Protein AF-A0A137Q330-F1 (afdb_monomer)

Sequence (170 aa):
MDSLMESILALLFKYNTEAYCLAYKKVANKVHPVPATMPEGFCIICQFPEDPLATLPNVPTQPKSFTPGKRLTRERLKALRLFSNEFLWEEEKMLIAQVLLKNKMGLAWDKTEKGCFQEDYFEPVKIPVVEHIPWAKKLLPVPPGIHDKVIELIKQKVETGVYEPSYSSY

Radius of gyration: 26.57 Å; Cα contacts (8 Å, |Δi|>4): 78; chains: 1; bounding box: 73×42×49 Å

Secondary structure (DSSP, 8-state):
--HHHHHHHHHH----TTS-------GGGPPPPPP-PPPGGGS--B--SS-TTTTPPPPPSSPPPP---SS--HHHHHHT-TT-STTS-HHHHHHHHHHHHHTTTS--SSSSS-----TTTBPPPPPP--S------PPPPPPGGGHHHHHHHHHHHHHTTS--------

Structure (mmCIF, N/CA/C/O backbone):
data_AF-A0A137Q330-F1
#
_entry.id   AF-A0A137Q330-F1
#
loop_
_atom_site.group_PDB
_atom_site.id
_atom_site.type_symbol
_atom_site.label_atom_id
_atom_site.label_alt_id
_atom_site.label_comp_id
_atom_site.label_asym_id
_atom_site.label_entity_id
_atom_site.label_seq_id
_atom_site.pdbx_PDB_ins_code
_atom_site.Cartn_x
_atom_site.Cartn_y
_atom_site.Cartn_z
_atom_site.occupancy
_atom_site.B_iso_or_equiv
_atom_site.auth_seq_id
_atom_site.auth_comp_id
_atom_site.auth_asym_id
_atom_site.auth_atom_id
_atom_site.pdbx_PDB_model_num
ATOM 1 N N . MET A 1 1 ? 41.405 15.643 21.457 1.00 49.06 1 MET A N 1
ATOM 2 C CA . MET A 1 1 ? 41.188 14.330 22.100 1.00 49.06 1 MET A CA 1
ATOM 3 C C . MET A 1 1 ? 40.863 13.326 20.990 1.00 49.06 1 MET A C 1
ATOM 5 O O . MET A 1 1 ? 39.914 12.576 21.102 1.00 49.06 1 MET A O 1
ATOM 9 N N . ASP A 1 2 ? 41.640 13.334 19.896 1.00 56.75 2 ASP A N 1
ATOM 10 C CA . ASP A 1 2 ? 41.170 12.821 18.590 1.00 56.75 2 ASP A CA 1
ATOM 11 C C . ASP A 1 2 ? 42.121 11.787 17.966 1.00 56.75 2 ASP A C 1
ATOM 13 O O . ASP A 1 2 ? 41.744 11.030 17.083 1.00 56.75 2 ASP A O 1
ATOM 17 N N . SER A 1 3 ? 43.351 11.673 18.477 1.00 60.03 3 SER A N 1
ATOM 18 C CA . SER A 1 3 ? 44.380 10.786 17.913 1.00 60.03 3 SER A CA 1
ATOM 19 C C . SER A 1 3 ? 44.140 9.298 18.217 1.00 60.03 3 SER A C 1
ATOM 21 O O . SER A 1 3 ? 44.456 8.429 17.403 1.00 60.03 3 SER A O 1
ATOM 23 N N . LEU A 1 4 ? 43.525 8.978 19.361 1.00 61.06 4 LEU A N 1
ATOM 24 C CA . LEU A 1 4 ? 43.216 7.593 19.733 1.00 61.06 4 LEU A CA 1
ATOM 25 C C . LEU A 1 4 ? 42.024 7.037 18.950 1.00 61.06 4 LEU A C 1
ATOM 27 O O . LEU A 1 4 ? 42.044 5.884 18.540 1.00 61.06 4 LEU A O 1
ATOM 31 N N . MET A 1 5 ? 41.006 7.857 18.687 1.00 55.16 5 MET A N 1
ATOM 32 C CA . MET A 1 5 ? 39.834 7.399 17.944 1.00 55.16 5 MET A CA 1
ATOM 33 C C . MET A 1 5 ? 40.153 7.207 16.453 1.00 55.16 5 MET A C 1
ATOM 35 O O . MET A 1 5 ? 39.742 6.209 15.864 1.00 55.16 5 MET A O 1
ATOM 39 N N . GLU A 1 6 ? 40.956 8.103 15.867 1.00 57.38 6 GLU A N 1
ATOM 40 C CA . GLU A 1 6 ? 41.451 7.954 14.492 1.00 57.38 6 GLU A CA 1
ATOM 41 C C . GLU A 1 6 ? 42.386 6.749 14.324 1.00 57.38 6 GLU A C 1
ATOM 43 O O . GLU A 1 6 ? 42.264 6.001 13.354 1.00 57.38 6 GLU A O 1
ATOM 48 N N . SER A 1 7 ? 43.282 6.501 15.286 1.00 58.22 7 SER A N 1
ATOM 49 C CA . SER A 1 7 ? 44.186 5.341 15.223 1.00 58.22 7 SER A CA 1
ATOM 50 C C . SER A 1 7 ? 43.452 4.008 15.388 1.00 58.22 7 SER A C 1
ATOM 52 O O . SER A 1 7 ? 43.793 3.040 14.707 1.00 58.22 7 SER A O 1
ATOM 54 N N . ILE A 1 8 ? 42.401 3.957 16.214 1.00 59.06 8 ILE A N 1
ATOM 55 C CA . ILE A 1 8 ? 41.541 2.773 16.359 1.00 59.06 8 ILE A CA 1
ATOM 56 C C . ILE A 1 8 ? 40.736 2.516 15.075 1.00 59.06 8 ILE A C 1
ATOM 58 O O . ILE A 1 8 ? 40.643 1.366 14.637 1.00 59.06 8 ILE A O 1
ATOM 62 N N . LEU A 1 9 ? 40.206 3.562 14.429 1.00 53.78 9 LEU A N 1
ATOM 63 C CA . LEU A 1 9 ? 39.529 3.428 13.134 1.00 53.78 9 LEU A CA 1
ATOM 64 C C . LEU A 1 9 ? 40.479 2.924 12.039 1.00 53.78 9 LEU A C 1
ATOM 66 O O . LEU A 1 9 ? 40.103 2.032 11.280 1.00 53.78 9 LEU A O 1
ATOM 70 N N . ALA A 1 10 ? 41.716 3.423 11.988 1.00 57.56 10 ALA A N 1
ATOM 71 C CA . ALA A 1 10 ? 42.713 2.993 11.007 1.00 57.56 10 ALA A CA 1
ATOM 72 C C . ALA A 1 10 ? 43.164 1.528 11.192 1.00 57.56 10 ALA A C 1
ATOM 74 O O . ALA A 1 10 ? 43.472 0.850 10.212 1.00 57.56 10 ALA A O 1
ATOM 75 N N . LEU A 1 11 ? 43.182 1.021 12.431 1.00 56.47 11 LEU A N 1
ATOM 76 C CA . LEU A 1 11 ? 43.579 -0.359 12.751 1.00 56.47 11 LEU A CA 1
ATOM 77 C C . LEU A 1 11 ? 42.458 -1.387 12.543 1.00 56.47 11 LEU A C 1
ATOM 79 O O . LEU A 1 11 ? 42.741 -2.535 12.195 1.00 56.47 11 LEU A O 1
ATOM 83 N N . LEU A 1 12 ? 41.197 -0.995 12.745 1.00 50.50 12 LEU A N 1
ATOM 84 C CA . LEU A 1 12 ? 40.040 -1.884 12.577 1.00 50.50 12 LEU A CA 1
ATOM 85 C C . LEU A 1 12 ? 39.509 -1.908 11.139 1.00 50.50 12 LEU A C 1
ATOM 87 O O . LEU A 1 12 ? 38.916 -2.904 10.719 1.00 50.50 12 LEU A O 1
ATOM 91 N N . PHE A 1 13 ? 39.742 -0.849 10.361 1.00 47.66 13 PHE A N 1
ATOM 92 C CA . PHE A 1 13 ? 39.266 -0.754 8.985 1.00 47.66 13 PHE A CA 1
ATOM 93 C C . PHE A 1 13 ? 40.295 -1.322 7.998 1.00 47.66 13 PHE A C 1
ATOM 95 O O . PHE A 1 13 ? 41.002 -0.599 7.297 1.00 47.66 13 PHE A O 1
ATOM 102 N N . LYS A 1 14 ? 40.381 -2.655 7.910 1.00 49.72 14 LYS A N 1
ATOM 103 C CA . LYS A 1 14 ? 41.093 -3.301 6.798 1.00 49.72 14 LYS A CA 1
ATOM 104 C C . LYS A 1 14 ? 40.329 -3.048 5.499 1.00 49.72 14 LYS A C 1
ATOM 106 O O . LYS A 1 14 ? 39.253 -3.603 5.285 1.00 49.72 14 LYS A O 1
ATOM 111 N N . TYR A 1 15 ? 40.909 -2.222 4.634 1.00 47.38 15 TYR A N 1
ATOM 112 C CA . TYR A 1 15 ? 40.445 -2.009 3.268 1.00 47.38 15 TYR A CA 1
ATOM 113 C C . TYR A 1 15 ? 40.492 -3.348 2.526 1.00 47.38 15 TYR A C 1
ATOM 115 O O . TYR A 1 15 ? 41.564 -3.863 2.213 1.00 47.38 15 TYR A O 1
ATOM 123 N N . ASN A 1 16 ? 39.331 -3.962 2.314 1.00 47.03 16 ASN A N 1
ATOM 124 C CA . ASN A 1 16 ? 39.253 -5.196 1.553 1.00 47.03 16 ASN A CA 1
ATOM 125 C C . ASN A 1 16 ? 39.338 -4.838 0.063 1.00 47.03 16 ASN A C 1
ATOM 127 O O . ASN A 1 16 ? 38.392 -4.298 -0.499 1.00 47.03 16 ASN A O 1
ATOM 131 N N . THR A 1 17 ? 40.472 -5.124 -0.571 1.00 50.94 17 THR A N 1
ATOM 132 C CA . THR A 1 17 ? 40.692 -4.911 -2.010 1.00 50.94 17 THR A CA 1
ATOM 133 C C . THR A 1 17 ? 39.791 -5.780 -2.893 1.00 50.94 17 THR A C 1
ATOM 135 O O . THR A 1 17 ? 39.551 -5.413 -4.041 1.00 50.94 17 THR A O 1
ATOM 138 N N . GLU A 1 18 ? 39.246 -6.885 -2.371 1.00 51.62 18 GLU A N 1
ATOM 139 C CA . GLU A 1 18 ? 38.226 -7.700 -3.051 1.00 51.62 18 GLU A CA 1
ATOM 140 C C . GLU A 1 18 ? 36.802 -7.179 -2.828 1.00 51.62 18 GLU A C 1
ATOM 142 O O . GLU A 1 18 ? 35.892 -7.472 -3.609 1.00 51.62 18 GLU A O 1
ATOM 147 N N . ALA A 1 19 ? 36.580 -6.387 -1.774 1.00 51.00 19 ALA A N 1
ATOM 148 C CA . ALA A 1 19 ? 35.338 -5.651 -1.641 1.00 51.00 19 ALA A CA 1
ATOM 149 C C . ALA A 1 19 ? 35.395 -4.530 -2.670 1.00 51.00 19 ALA A C 1
ATOM 151 O O . ALA A 1 19 ? 36.103 -3.550 -2.469 1.00 51.00 19 ALA A O 1
ATOM 152 N N . TYR A 1 20 ? 34.677 -4.717 -3.781 1.00 53.44 20 TYR A N 1
ATOM 153 C CA . TYR A 1 20 ? 34.414 -3.725 -4.819 1.00 53.44 20 TYR A CA 1
ATOM 154 C C . TYR A 1 20 ? 34.234 -2.333 -4.213 1.00 53.44 20 TYR A C 1
ATOM 156 O O . TYR A 1 20 ? 33.124 -1.904 -3.890 1.00 53.44 20 TYR A O 1
ATOM 164 N N . CYS A 1 21 ? 35.339 -1.612 -4.071 1.00 47.72 21 CYS A N 1
ATOM 165 C CA . CYS A 1 21 ? 35.318 -0.202 -3.792 1.00 47.72 21 CYS A CA 1
ATOM 166 C C . CYS A 1 21 ? 34.628 0.372 -5.013 1.00 47.72 21 CYS A C 1
ATOM 168 O O . CYS A 1 21 ? 35.090 0.168 -6.139 1.00 47.72 21 CYS A O 1
ATOM 170 N N . LEU A 1 22 ? 33.453 0.965 -4.811 1.00 53.34 22 LEU A N 1
ATOM 171 C CA . LEU A 1 22 ? 32.694 1.593 -5.879 1.00 53.34 22 LEU A CA 1
ATOM 172 C C . LEU A 1 22 ? 33.518 2.792 -6.346 1.00 53.34 22 LEU A C 1
ATOM 174 O O . LEU A 1 22 ? 33.320 3.915 -5.890 1.00 53.34 22 LEU A O 1
ATOM 178 N N . ALA A 1 23 ? 34.505 2.528 -7.204 1.00 63.53 23 ALA A N 1
ATOM 179 C CA . ALA A 1 23 ? 35.323 3.540 -7.826 1.00 63.53 23 ALA A CA 1
ATOM 180 C C . ALA A 1 23 ? 34.354 4.520 -8.474 1.00 63.53 23 ALA A C 1
ATOM 182 O O . ALA A 1 23 ? 33.469 4.125 -9.242 1.00 63.53 23 ALA A O 1
ATOM 183 N N . TYR A 1 24 ? 34.479 5.791 -8.104 1.00 75.69 24 TYR A N 1
ATOM 184 C CA . TYR A 1 24 ? 33.614 6.826 -8.630 1.00 75.69 24 TYR A CA 1
ATOM 185 C C . TYR A 1 24 ? 33.706 6.817 -10.160 1.00 75.69 24 TYR A C 1
ATOM 187 O O . TYR A 1 24 ? 34.737 7.154 -10.751 1.00 75.69 24 TYR A O 1
ATOM 195 N N . LYS A 1 25 ? 32.623 6.391 -10.818 1.00 76.00 25 LYS A N 1
ATOM 196 C CA . LYS A 1 25 ? 32.554 6.345 -12.275 1.00 76.00 25 LYS A CA 1
ATOM 197 C C . LYS A 1 25 ? 32.445 7.780 -12.783 1.00 76.00 25 LYS A C 1
ATOM 199 O O . LYS A 1 25 ? 31.392 8.408 -12.643 1.00 76.00 25 LYS A O 1
ATOM 204 N N . LYS A 1 26 ? 33.545 8.295 -13.351 1.00 87.06 26 LYS A N 1
ATOM 205 C CA . LYS A 1 26 ? 33.604 9.630 -13.968 1.00 87.06 26 LYS A CA 1
ATOM 206 C C . LYS A 1 26 ? 32.424 9.814 -14.922 1.00 87.06 26 LYS A C 1
ATOM 208 O O . LYS A 1 26 ? 32.066 8.878 -15.634 1.00 87.06 26 LYS A O 1
ATOM 213 N N . VAL A 1 27 ? 31.852 11.019 -14.941 1.00 81.69 27 VAL A N 1
ATOM 214 C CA . VAL A 1 27 ? 30.664 11.353 -15.749 1.00 81.69 27 VAL A CA 1
ATOM 215 C C . VAL A 1 27 ? 30.850 10.937 -17.209 1.00 81.69 27 VAL A C 1
ATOM 217 O O . VAL A 1 27 ? 29.992 10.245 -17.735 1.00 81.69 27 VAL A O 1
ATOM 220 N N . ALA A 1 28 ? 32.015 11.228 -17.799 1.00 86.06 28 ALA A N 1
ATOM 221 C CA . ALA A 1 28 ? 32.358 10.865 -19.178 1.00 86.06 28 ALA A CA 1
ATOM 222 C C . ALA A 1 28 ? 32.296 9.355 -19.489 1.00 86.06 28 ALA A C 1
ATOM 224 O O . ALA A 1 28 ? 32.148 8.978 -20.643 1.00 86.06 28 ALA A O 1
ATOM 225 N N . ASN A 1 29 ? 32.393 8.488 -18.475 1.00 82.50 29 ASN A N 1
ATOM 226 C CA . ASN A 1 29 ? 32.371 7.035 -18.654 1.00 82.50 29 ASN A CA 1
ATOM 227 C C . ASN A 1 29 ? 30.982 6.434 -18.400 1.00 82.50 29 ASN A C 1
ATOM 229 O O . ASN A 1 29 ? 30.802 5.222 -18.556 1.00 82.50 29 ASN A O 1
ATOM 233 N N . LYS A 1 30 ? 30.012 7.223 -17.915 1.00 83.38 30 LYS A N 1
ATOM 234 C CA . LYS A 1 30 ? 28.655 6.738 -17.639 1.00 83.38 30 LYS A CA 1
ATOM 235 C C . LYS A 1 30 ? 27.948 6.439 -18.960 1.00 83.38 30 LYS A C 1
ATOM 237 O O . LYS A 1 30 ? 28.013 7.212 -19.904 1.00 83.38 30 LYS A O 1
ATOM 242 N N . VAL A 1 31 ? 27.273 5.293 -19.006 1.00 79.06 31 VAL A N 1
ATOM 243 C CA . VAL A 1 31 ? 26.378 4.967 -20.117 1.00 79.06 31 VAL A CA 1
ATOM 244 C C . VAL A 1 31 ? 25.095 5.735 -19.853 1.00 79.06 31 VAL A C 1
ATOM 246 O O . VAL A 1 31 ? 24.488 5.566 -18.794 1.00 79.06 31 VAL A O 1
ATOM 249 N N . HIS A 1 32 ? 24.733 6.618 -20.773 1.00 77.50 32 HIS A N 1
ATOM 250 C CA . HIS A 1 32 ? 23.478 7.344 -20.700 1.00 77.50 32 HIS A CA 1
ATOM 251 C C . HIS A 1 32 ? 22.385 6.504 -21.362 1.00 77.50 32 HIS A C 1
ATOM 253 O O . HIS A 1 32 ? 22.633 5.938 -22.430 1.00 77.50 32 HIS A O 1
ATOM 259 N N . PRO A 1 33 ? 21.197 6.389 -20.745 1.00 74.31 33 PRO A N 1
ATOM 260 C CA . PRO A 1 33 ? 20.070 5.764 -21.414 1.00 74.31 33 PRO A CA 1
ATOM 261 C C . PRO A 1 33 ? 19.756 6.556 -22.685 1.00 74.31 33 PRO A C 1
ATOM 263 O O . PRO A 1 33 ? 19.785 7.788 -22.681 1.00 74.31 33 PRO A O 1
ATOM 266 N N . VAL A 1 34 ? 19.480 5.842 -23.773 1.00 74.38 34 VAL A N 1
ATOM 267 C CA . VAL A 1 34 ? 19.043 6.467 -25.021 1.00 74.38 34 VAL A CA 1
ATOM 268 C C . VAL A 1 34 ? 17.598 6.926 -24.812 1.00 74.38 34 VAL A C 1
ATOM 270 O O . VAL A 1 34 ? 16.756 6.085 -24.491 1.00 74.38 34 VAL A O 1
ATOM 273 N N . PRO A 1 35 ? 17.288 8.229 -24.942 1.00 73.12 35 PRO A N 1
ATOM 274 C CA . PRO A 1 35 ? 15.909 8.687 -24.871 1.00 73.12 35 PRO A CA 1
ATOM 275 C C . PRO A 1 35 ? 15.130 8.074 -26.037 1.00 73.12 35 PRO A C 1
ATOM 277 O O . PRO A 1 35 ? 15.454 8.303 -27.201 1.00 73.12 35 PRO A O 1
ATOM 280 N N . ALA A 1 36 ? 14.119 7.277 -25.711 1.00 76.00 36 ALA A N 1
ATOM 281 C CA . ALA A 1 36 ? 13.220 6.643 -26.663 1.00 76.00 36 ALA A CA 1
ATOM 282 C C . ALA A 1 36 ? 11.772 6.954 -26.274 1.00 76.00 36 ALA A C 1
ATOM 284 O O . ALA A 1 36 ? 11.458 7.111 -25.092 1.00 76.00 36 ALA A O 1
ATOM 285 N N . THR A 1 37 ? 10.892 7.046 -27.269 1.00 80.25 37 THR A N 1
ATOM 286 C CA . THR A 1 37 ? 9.452 7.204 -27.038 1.00 80.25 37 THR A CA 1
ATOM 287 C C . THR A 1 37 ? 8.894 5.910 -26.451 1.00 80.25 37 THR A C 1
ATOM 289 O O . THR A 1 37 ? 9.185 4.826 -26.958 1.00 80.25 37 THR A O 1
ATOM 292 N N . MET A 1 38 ? 8.091 6.011 -25.388 1.00 80.44 38 MET A N 1
ATOM 293 C CA . MET A 1 38 ? 7.385 4.858 -24.828 1.00 80.44 38 MET A CA 1
ATOM 294 C C . MET A 1 38 ? 6.407 4.320 -25.886 1.00 80.44 38 MET A C 1
ATOM 296 O O . MET A 1 38 ? 5.572 5.095 -26.359 1.00 80.44 38 MET A O 1
ATOM 300 N N . PRO A 1 39 ? 6.499 3.042 -26.298 1.00 84.50 39 PRO A N 1
ATOM 301 C CA . PRO A 1 39 ? 5.573 2.513 -27.286 1.00 84.50 39 PRO A CA 1
ATOM 302 C C . PRO A 1 39 ? 4.168 2.415 -26.682 1.00 84.50 39 PRO A C 1
ATOM 304 O O . PRO A 1 39 ? 4.012 2.034 -25.524 1.00 84.50 39 PRO A O 1
ATOM 307 N N . GLU A 1 40 ? 3.150 2.722 -27.483 1.00 81.88 40 GLU A N 1
ATOM 308 C CA . GLU A 1 40 ? 1.756 2.857 -27.036 1.00 81.88 40 GLU A CA 1
ATOM 309 C C . GLU A 1 40 ? 1.220 1.600 -26.326 1.00 81.88 40 GLU A C 1
ATOM 311 O O . GLU A 1 40 ? 0.525 1.702 -25.322 1.00 81.88 40 GLU A O 1
ATOM 316 N N . GLY A 1 41 ? 1.641 0.406 -26.762 1.00 83.69 41 GLY A N 1
ATOM 317 C CA . GLY A 1 41 ? 1.265 -0.873 -26.140 1.00 83.69 41 GLY A CA 1
ATOM 318 C C . GLY A 1 41 ? 1.845 -1.139 -24.741 1.00 83.69 41 GLY A C 1
ATOM 319 O O . GLY A 1 41 ? 1.539 -2.177 -24.154 1.00 83.69 41 GLY A O 1
ATOM 320 N N . PHE A 1 42 ? 2.687 -0.243 -24.217 1.00 84.00 42 PHE A N 1
ATOM 321 C CA . PHE A 1 42 ? 3.249 -0.303 -22.860 1.00 84.00 42 PHE A CA 1
ATOM 322 C C . PHE A 1 42 ? 2.704 0.807 -21.949 1.00 84.00 42 PHE A C 1
ATOM 324 O O . PHE A 1 42 ? 3.082 0.883 -20.779 1.00 84.00 42 PHE A O 1
ATOM 331 N N . CYS A 1 43 ? 1.827 1.671 -22.466 1.00 84.56 43 CYS A N 1
ATOM 332 C CA . CYS A 1 43 ? 1.161 2.684 -21.662 1.00 84.56 43 CYS A CA 1
ATOM 333 C C . CYS A 1 43 ? 0.206 2.019 -20.666 1.00 84.56 43 CYS A C 1
ATOM 335 O O . CYS A 1 43 ? -0.576 1.141 -21.024 1.00 84.56 43 CYS A O 1
ATOM 337 N N . ILE A 1 44 ? 0.245 2.466 -19.411 1.00 85.75 44 ILE A N 1
ATOM 338 C CA . ILE A 1 44 ? -0.698 2.014 -18.387 1.00 85.75 44 ILE A CA 1
ATOM 339 C C . ILE A 1 44 ? -2.021 2.736 -18.626 1.00 85.75 44 ILE A C 1
ATOM 341 O O . ILE A 1 44 ? -2.094 3.960 -18.493 1.00 85.75 44 ILE A O 1
ATOM 345 N N . ILE A 1 45 ? -3.059 1.980 -18.972 1.00 86.75 45 ILE A N 1
ATOM 346 C CA . ILE A 1 45 ? -4.412 2.503 -19.153 1.00 86.75 45 ILE A CA 1
ATOM 347 C C . ILE A 1 45 ? -5.193 2.214 -17.875 1.00 86.75 45 ILE A C 1
ATOM 349 O O . ILE A 1 45 ? -5.325 1.065 -17.470 1.00 86.75 45 ILE A O 1
ATOM 353 N N . CYS A 1 46 ? -5.694 3.271 -17.238 1.00 89.75 46 CYS A N 1
ATOM 354 C CA . CYS A 1 46 ? -6.626 3.153 -16.123 1.00 89.75 46 CYS A CA 1
ATOM 355 C C . CYS A 1 46 ? -8.044 3.046 -16.683 1.00 89.75 46 CYS A C 1
ATOM 357 O O . CYS A 1 46 ? -8.475 3.934 -17.426 1.00 89.75 46 CYS A O 1
ATOM 359 N N . GLN A 1 47 ? -8.753 1.976 -16.337 1.00 90.81 47 GLN A N 1
ATOM 360 C CA . GLN A 1 47 ? -10.127 1.737 -16.766 1.00 90.81 47 GLN A CA 1
ATOM 361 C C . GLN A 1 47 ? -11.060 1.653 -15.554 1.00 90.81 47 GLN A C 1
ATOM 363 O O . GLN A 1 47 ? -10.652 1.298 -14.452 1.00 90.81 47 GLN A O 1
ATOM 368 N N . PHE A 1 48 ? -12.324 2.014 -15.763 1.00 90.38 48 PHE A N 1
ATOM 369 C CA . PHE A 1 48 ? -13.382 1.925 -14.759 1.00 90.38 48 PHE A CA 1
ATOM 370 C C . PHE A 1 48 ? -14.502 1.061 -15.346 1.00 90.38 48 PHE A C 1
ATOM 372 O O . PHE A 1 48 ? -15.381 1.604 -16.018 1.00 90.38 48 PHE A O 1
ATOM 379 N N . PRO A 1 49 ? -14.445 -0.276 -15.181 1.00 89.94 49 PRO A N 1
ATOM 380 C CA . PRO A 1 49 ? -15.454 -1.176 -15.748 1.00 89.94 49 PRO A CA 1
ATOM 381 C C . PRO A 1 49 ? -16.848 -0.919 -15.156 1.00 89.94 49 PRO A C 1
ATOM 383 O O . PRO A 1 49 ? -17.858 -1.096 -15.833 1.00 89.94 49 PRO A O 1
ATOM 386 N N . GLU A 1 50 ? -16.892 -0.445 -13.910 1.00 89.00 50 GLU A N 1
ATOM 387 C CA . GLU A 1 50 ? -18.093 -0.032 -13.190 1.00 89.00 50 GLU A CA 1
ATOM 388 C C . GLU A 1 50 ? -17.884 1.358 -12.568 1.00 89.00 50 GLU A C 1
ATOM 390 O O . GLU A 1 50 ? -16.748 1.803 -12.374 1.00 89.00 50 GLU A O 1
ATOM 395 N N . ASP A 1 51 ? -18.979 2.048 -12.232 1.00 89.81 51 ASP A N 1
ATOM 396 C CA . ASP A 1 51 ? -18.909 3.321 -11.509 1.00 89.81 51 ASP A CA 1
ATOM 397 C C . ASP A 1 51 ? -18.317 3.092 -10.101 1.00 89.81 51 ASP A C 1
ATOM 399 O O . ASP A 1 51 ? -18.964 2.457 -9.259 1.00 89.81 51 ASP A O 1
ATOM 403 N N . PRO A 1 52 ? -17.118 3.632 -9.796 1.00 84.56 52 PRO A N 1
ATOM 404 C CA . PRO A 1 52 ? -16.461 3.420 -8.507 1.00 84.56 52 PRO A CA 1
ATOM 405 C C . PRO A 1 52 ? -17.239 4.027 -7.331 1.00 84.56 52 PRO A C 1
ATOM 407 O O . PRO A 1 52 ? -16.956 3.710 -6.175 1.00 84.56 52 PRO A O 1
ATOM 410 N N . LEU A 1 53 ? -18.203 4.911 -7.603 1.00 88.31 53 LEU A N 1
ATOM 411 C CA . LEU A 1 53 ? -19.024 5.569 -6.593 1.00 88.31 53 LEU A CA 1
ATOM 412 C C . LEU A 1 53 ? -20.345 4.832 -6.331 1.00 88.31 53 LEU A C 1
ATOM 414 O O . LEU A 1 53 ? -21.005 5.126 -5.334 1.00 88.31 53 LEU A O 1
ATOM 418 N N . ALA A 1 54 ? -20.718 3.845 -7.152 1.00 88.50 54 ALA A N 1
ATOM 419 C CA . ALA A 1 54 ? -22.014 3.171 -7.053 1.00 88.50 54 ALA A CA 1
ATOM 420 C C . ALA A 1 54 ? -22.217 2.416 -5.725 1.00 88.50 54 ALA A C 1
ATOM 422 O O . ALA A 1 54 ? -23.341 2.290 -5.239 1.00 88.50 54 ALA A O 1
ATOM 423 N N . THR A 1 55 ? -21.134 1.934 -5.109 1.00 85.56 55 THR A N 1
ATOM 424 C CA . THR A 1 55 ? -21.162 1.206 -3.827 1.00 85.56 55 THR A CA 1
ATOM 425 C C . THR A 1 55 ? -20.929 2.097 -2.605 1.00 85.56 55 THR A C 1
ATOM 427 O O . THR A 1 55 ? -20.875 1.588 -1.479 1.00 85.56 55 THR A O 1
ATOM 430 N N . LEU A 1 56 ? -20.810 3.421 -2.781 1.00 86.81 56 LEU A N 1
ATOM 431 C CA . LEU A 1 56 ? -20.579 4.329 -1.661 1.00 86.81 56 LEU A CA 1
ATOM 432 C C . LEU A 1 56 ? -21.737 4.269 -0.656 1.00 86.81 56 LEU A C 1
ATOM 434 O O . LEU A 1 56 ? -22.904 4.447 -1.012 1.00 86.81 56 LEU A O 1
ATOM 438 N N . PRO A 1 57 ? -21.442 4.064 0.637 1.00 84.94 57 PRO A N 1
ATOM 439 C CA . PRO A 1 57 ? -22.479 4.039 1.643 1.00 84.94 57 PRO A CA 1
ATOM 440 C C . PRO A 1 57 ? -23.019 5.451 1.885 1.00 84.94 57 PRO A C 1
ATOM 442 O O . PRO A 1 57 ? -22.258 6.379 2.156 1.00 84.94 57 PRO A O 1
ATOM 445 N N . ASN A 1 58 ? -24.346 5.593 1.911 1.00 84.88 58 ASN A N 1
ATOM 446 C CA . ASN A 1 58 ? -24.986 6.868 2.235 1.00 84.88 58 ASN A CA 1
ATOM 447 C C . ASN A 1 58 ? -24.527 7.416 3.592 1.00 84.88 58 ASN A C 1
ATOM 449 O O . ASN A 1 58 ? -24.454 6.687 4.594 1.00 84.88 58 ASN A O 1
ATOM 453 N N . VAL A 1 59 ? -24.268 8.720 3.638 1.00 83.31 59 VAL A N 1
ATOM 454 C CA . VAL A 1 59 ? -23.932 9.431 4.872 1.00 83.31 59 VAL A CA 1
ATOM 455 C C . VAL A 1 59 ? -25.206 9.557 5.718 1.00 83.31 59 VAL A C 1
ATOM 457 O O . VAL A 1 59 ? -26.218 10.052 5.226 1.00 83.31 59 VAL A O 1
ATOM 460 N N . PRO A 1 60 ? -25.218 9.061 6.966 1.00 78.19 60 PRO A N 1
ATOM 461 C CA . PRO A 1 60 ? -26.397 9.165 7.815 1.00 78.19 60 PRO A CA 1
ATOM 462 C C . PRO A 1 60 ? -26.609 10.618 8.257 1.00 78.19 60 PRO A C 1
ATOM 464 O O . PRO A 1 60 ? -25.673 11.267 8.707 1.00 78.19 60 PRO A O 1
ATOM 467 N N . THR A 1 61 ? -27.847 11.108 8.188 1.00 80.31 61 THR A N 1
ATOM 468 C CA . THR A 1 61 ? -28.209 12.470 8.629 1.00 80.31 61 THR A CA 1
ATOM 469 C C . THR A 1 61 ? -28.191 12.620 10.153 1.00 80.31 61 THR A C 1
ATOM 471 O O . THR A 1 61 ? -28.034 13.719 10.667 1.00 80.31 61 THR A O 1
ATOM 474 N N . GLN A 1 62 ? -28.351 11.511 10.883 1.00 81.38 62 GLN A N 1
ATOM 475 C CA . GLN A 1 62 ? -28.294 11.466 12.342 1.00 81.38 62 GLN A CA 1
ATOM 476 C C . GLN A 1 62 ? -27.205 10.481 12.780 1.00 81.38 62 GLN A C 1
ATOM 478 O O . GLN A 1 62 ? -27.385 9.263 12.628 1.00 81.38 62 GLN A O 1
ATOM 483 N N . PRO A 1 63 ? -26.068 10.974 13.299 1.00 76.44 63 PRO A N 1
ATOM 484 C CA . PRO A 1 63 ? -24.992 10.105 13.728 1.00 76.44 63 PRO A CA 1
ATOM 485 C C . PRO A 1 63 ? -25.392 9.351 15.002 1.00 76.44 63 PRO A C 1
ATOM 487 O O . PRO A 1 63 ? -25.778 9.929 16.013 1.00 76.44 63 PRO A O 1
ATOM 490 N N . LYS A 1 64 ? -25.303 8.021 14.952 1.00 79.81 64 LYS A N 1
ATOM 491 C CA . LYS A 1 64 ? -25.450 7.142 16.128 1.00 79.81 64 LYS A CA 1
ATOM 492 C C . LYS A 1 64 ? -24.138 7.076 16.906 1.00 79.81 64 LYS A C 1
ATOM 494 O O . LYS A 1 64 ? -23.060 7.261 16.337 1.00 79.81 64 LYS A O 1
ATOM 499 N N . SER A 1 65 ? -24.229 6.689 18.175 1.00 79.19 65 SER A N 1
ATOM 500 C CA . SER A 1 65 ? -23.061 6.453 19.022 1.00 79.19 65 SER A CA 1
ATOM 501 C C . SER A 1 65 ? -22.071 5.464 18.387 1.00 79.19 65 SER A C 1
ATOM 503 O O . SER A 1 65 ? -22.445 4.468 17.755 1.00 79.19 65 SER A O 1
ATOM 505 N N . PHE A 1 66 ? -20.778 5.763 18.532 1.00 83.12 66 PHE A N 1
ATOM 506 C CA . PHE A 1 66 ? -19.707 4.967 17.940 1.00 83.12 66 PHE A CA 1
ATOM 507 C C . PHE A 1 66 ? -19.623 3.576 18.582 1.00 83.12 66 PHE A C 1
ATOM 509 O O . PHE A 1 66 ? -19.361 3.432 19.781 1.00 83.12 66 PHE A O 1
ATOM 516 N N . THR A 1 67 ? -19.775 2.545 17.751 1.00 83.81 67 THR A N 1
ATOM 517 C CA . THR A 1 67 ? -19.549 1.145 18.118 1.00 83.81 67 THR A CA 1
ATOM 518 C C . THR A 1 67 ? -18.265 0.645 17.447 1.00 83.81 67 THR A C 1
ATOM 520 O O . THR A 1 67 ? -18.124 0.779 16.230 1.00 83.81 67 THR A O 1
ATOM 523 N N . PRO A 1 68 ? -17.296 0.099 18.208 1.00 86.44 68 PRO A N 1
ATOM 524 C CA . PRO A 1 68 ? -16.041 -0.384 17.635 1.00 86.44 68 PRO A CA 1
ATOM 525 C C . PRO A 1 68 ? -16.283 -1.508 16.621 1.00 86.44 68 PRO A C 1
ATOM 527 O O . PRO A 1 68 ? -17.019 -2.455 16.897 1.00 86.44 68 PRO A O 1
ATOM 530 N N . GLY A 1 69 ? -15.647 -1.413 15.452 1.00 83.81 69 GLY A N 1
ATOM 531 C CA . GLY A 1 69 ? -15.667 -2.464 14.435 1.00 83.81 69 GLY A CA 1
ATOM 532 C C . GLY A 1 69 ? -14.435 -3.370 14.506 1.00 83.81 69 GLY A C 1
ATOM 533 O O . GLY A 1 69 ? -13.520 -3.126 15.284 1.00 83.81 69 GLY A O 1
ATOM 534 N N . LYS A 1 70 ? -14.373 -4.381 13.623 1.00 82.56 70 LYS A N 1
ATOM 535 C CA . LYS A 1 70 ? -13.208 -5.283 13.515 1.00 82.56 70 LYS A CA 1
ATOM 536 C C . LYS A 1 70 ? -11.896 -4.535 13.216 1.00 82.56 70 LYS A C 1
ATOM 538 O O . LYS A 1 70 ? -10.912 -4.763 13.900 1.00 82.56 70 LYS A O 1
ATOM 543 N N . ARG A 1 71 ? -11.889 -3.638 12.214 1.00 86.38 71 ARG A N 1
ATOM 544 C CA . ARG A 1 71 ? -10.692 -2.861 11.820 1.00 86.38 71 ARG A CA 1
ATOM 545 C C . ARG A 1 71 ? -10.569 -1.501 12.509 1.00 86.38 71 ARG A C 1
ATOM 547 O O . ARG A 1 71 ? -9.458 -1.052 12.749 1.00 86.38 71 ARG A O 1
ATOM 554 N N . LEU A 1 72 ? -11.679 -0.833 12.823 1.00 89.50 72 LEU A N 1
ATOM 555 C CA . LEU A 1 72 ? -11.678 0.492 13.451 1.00 89.50 72 LEU A CA 1
ATOM 556 C C . LEU A 1 72 ? -12.082 0.374 14.927 1.00 89.50 72 LEU A C 1
ATOM 558 O O . LEU A 1 72 ? -13.269 0.367 15.259 1.00 89.50 72 LEU A O 1
ATOM 562 N N . THR A 1 73 ? -11.084 0.262 15.804 1.00 91.12 73 THR A N 1
ATOM 563 C CA . THR A 1 73 ? -11.254 0.261 17.267 1.00 91.12 73 THR A CA 1
ATOM 564 C C . THR A 1 73 ? -11.193 1.684 17.833 1.00 91.12 73 THR A C 1
ATOM 566 O O . THR A 1 73 ? -10.776 2.615 17.144 1.00 91.12 73 THR A O 1
ATOM 569 N N . ARG A 1 74 ? -11.583 1.880 19.104 1.00 89.44 74 ARG A N 1
ATOM 570 C CA . ARG A 1 74 ? -11.473 3.196 19.776 1.00 89.44 74 ARG A CA 1
ATOM 571 C C . ARG A 1 74 ? -10.033 3.705 19.822 1.00 89.44 74 ARG A C 1
ATOM 573 O O . ARG A 1 74 ? -9.802 4.893 19.636 1.00 89.44 74 ARG A O 1
ATOM 580 N N . GLU A 1 75 ? -9.077 2.809 20.044 1.00 90.62 75 GLU A N 1
ATOM 581 C CA . GLU A 1 75 ? -7.649 3.135 20.084 1.00 90.62 75 GLU A CA 1
ATOM 582 C C . GLU A 1 75 ? -7.147 3.606 18.721 1.00 90.62 75 GLU A C 1
ATOM 584 O O . GLU A 1 75 ? -6.543 4.672 18.622 1.00 90.62 75 GLU A O 1
ATOM 589 N N . ARG A 1 76 ? -7.480 2.858 17.661 1.00 90.50 76 ARG A N 1
ATOM 590 C CA . ARG A 1 76 ? -7.168 3.210 16.271 1.00 90.50 76 ARG A CA 1
ATOM 591 C C . ARG A 1 76 ? -7.808 4.547 15.880 1.00 90.50 76 ARG A C 1
ATOM 593 O O . ARG A 1 76 ? -7.131 5.409 15.333 1.00 90.50 76 ARG A O 1
ATOM 600 N N . LEU A 1 77 ? -9.070 4.777 16.251 1.00 88.81 77 LEU A N 1
ATOM 601 C CA . LEU A 1 77 ? -9.754 6.056 16.025 1.00 88.81 77 LEU A CA 1
ATOM 602 C C . LEU A 1 77 ? -9.055 7.223 16.747 1.00 88.81 77 LEU A C 1
ATOM 604 O O . LEU A 1 77 ? -8.851 8.278 16.152 1.00 88.81 77 LEU A O 1
ATOM 608 N N . LYS A 1 78 ? -8.632 7.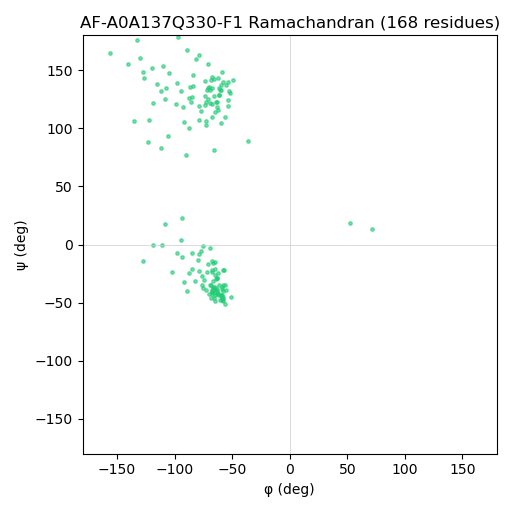027 18.003 1.00 87.62 78 LYS A N 1
ATOM 609 C CA . LYS A 1 78 ? -7.870 8.028 18.768 1.00 87.62 78 LYS A CA 1
ATOM 610 C C . LYS A 1 78 ? -6.495 8.297 18.142 1.00 87.62 78 LYS A C 1
ATOM 612 O O . LYS A 1 78 ? -6.043 9.441 18.132 1.00 87.62 78 LYS A O 1
ATOM 617 N N . ALA A 1 79 ? -5.851 7.269 17.588 1.00 89.00 79 ALA A N 1
ATOM 618 C CA . ALA A 1 79 ? -4.555 7.379 16.923 1.00 89.00 79 ALA A CA 1
ATOM 619 C C . ALA A 1 79 ? -4.594 8.234 15.645 1.00 89.00 79 ALA A C 1
ATOM 621 O O . ALA A 1 79 ? -3.583 8.851 15.318 1.00 89.00 79 ALA A O 1
ATOM 622 N N . LEU A 1 80 ? -5.749 8.343 14.970 1.00 84.50 80 LEU A N 1
ATOM 623 C CA . LEU A 1 80 ? -5.903 9.209 13.791 1.00 84.50 80 LEU A CA 1
ATOM 624 C C . LEU A 1 80 ? -5.785 10.703 14.117 1.00 84.50 80 LEU A C 1
ATOM 626 O O . LEU A 1 80 ? -5.635 11.504 13.201 1.00 84.50 80 LEU A O 1
ATOM 630 N N . ARG A 1 81 ? -5.882 11.096 15.398 1.00 84.00 81 ARG A N 1
ATOM 631 C CA . ARG A 1 81 ? -5.813 12.496 15.862 1.00 84.00 81 ARG A CA 1
ATOM 632 C C . ARG A 1 81 ? -6.785 13.458 15.151 1.00 84.00 81 ARG A C 1
ATOM 634 O O . ARG A 1 81 ? -6.626 14.663 15.260 1.00 84.00 81 ARG A O 1
ATOM 641 N N . LEU A 1 82 ? -7.832 12.954 14.491 1.00 78.75 82 LEU A N 1
ATOM 642 C CA . LEU A 1 82 ? -8.813 13.767 13.748 1.00 78.75 82 LEU A CA 1
ATOM 643 C C . LEU A 1 82 ? -9.591 14.738 14.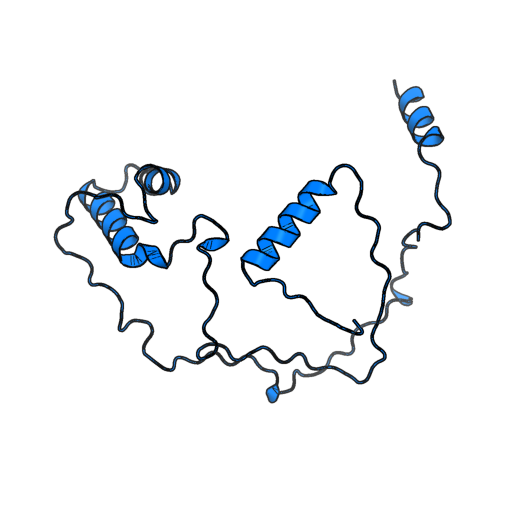644 1.00 78.75 82 LEU A C 1
ATOM 645 O O . LEU A 1 82 ? -10.090 15.755 14.180 1.00 78.75 82 LEU A O 1
ATOM 649 N N . PHE A 1 83 ? -9.687 14.418 15.934 1.00 79.31 83 PHE A N 1
ATOM 650 C CA . PHE A 1 83 ? -10.477 15.157 16.918 1.00 79.31 83 PHE A CA 1
ATOM 651 C C . PHE A 1 83 ? -9.615 15.948 17.909 1.00 79.31 83 PHE A C 1
ATOM 653 O O . PHE A 1 83 ? -10.104 16.310 18.975 1.00 79.31 83 PHE A O 1
ATOM 660 N N . SER A 1 84 ? -8.333 16.186 17.600 1.00 77.12 84 SER A N 1
ATOM 661 C CA . SER A 1 84 ? -7.461 17.003 18.457 1.00 77.12 84 SER A CA 1
ATOM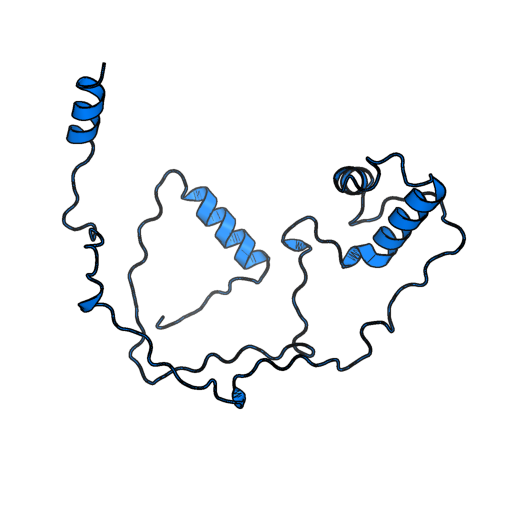 662 C C . SER A 1 84 ? -7.818 18.489 18.440 1.00 77.12 84 SER A C 1
ATOM 664 O O . SER A 1 84 ? -7.378 19.222 19.317 1.00 77.12 84 SER A O 1
ATOM 666 N N . ASN A 1 85 ? -8.587 18.928 17.443 1.00 75.75 85 ASN A N 1
ATOM 667 C CA . ASN A 1 85 ? -8.942 20.327 17.251 1.00 75.75 85 ASN A CA 1
ATOM 668 C C . ASN A 1 85 ? -10.335 20.599 17.830 1.00 75.75 85 ASN A C 1
ATOM 670 O O . ASN A 1 85 ? -11.266 19.821 17.617 1.00 75.75 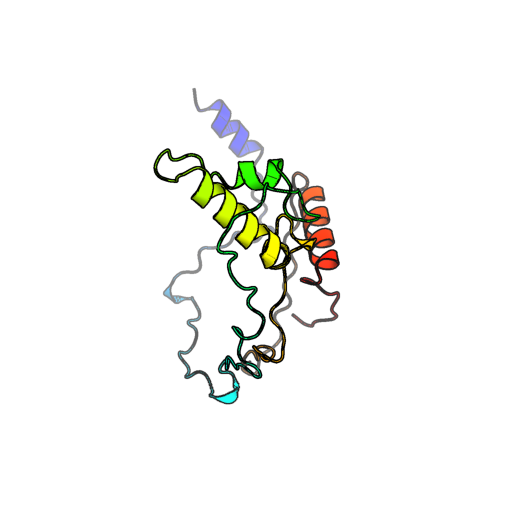85 ASN A O 1
ATOM 674 N N . GLU A 1 86 ? -10.493 21.743 18.495 1.00 80.00 86 GLU A N 1
ATOM 675 C CA . GLU A 1 86 ? -11.770 22.200 19.072 1.00 80.00 86 GLU A CA 1
ATOM 676 C C . GLU A 1 86 ? -12.762 22.728 18.019 1.00 80.00 86 GLU A C 1
ATOM 678 O O . GLU A 1 86 ? -13.876 23.108 18.351 1.00 80.00 86 GLU A O 1
ATOM 683 N N . PHE A 1 87 ? -12.368 22.738 16.742 1.00 87.38 87 PHE A N 1
ATOM 684 C CA . PHE A 1 87 ? -13.181 23.250 15.639 1.00 87.38 87 PHE A CA 1
ATOM 685 C C . PHE A 1 87 ? -14.445 22.419 15.373 1.00 87.38 87 PHE A C 1
ATOM 687 O O . PHE A 1 87 ? -15.481 22.983 15.046 1.00 87.38 87 PHE A O 1
ATOM 694 N N . LEU A 1 88 ? -14.357 21.091 15.500 1.00 86.69 88 LEU A N 1
ATOM 695 C CA . LEU A 1 88 ? -15.460 20.188 15.165 1.00 86.69 88 LEU A CA 1
ATOM 696 C C . LEU A 1 88 ? -16.442 20.056 16.328 1.00 86.69 88 LEU A C 1
ATOM 698 O O . LEU A 1 88 ? -16.028 19.816 17.470 1.00 86.69 88 LEU A O 1
ATOM 702 N N . TRP A 1 89 ? -17.736 20.105 16.027 1.00 88.62 89 TRP A N 1
ATOM 703 C CA . TRP A 1 89 ? -18.777 19.784 17.004 1.00 88.62 89 TRP A CA 1
ATOM 704 C C . TRP A 1 89 ? -18.801 18.287 17.306 1.00 88.62 89 TRP A C 1
ATOM 706 O O . TRP A 1 89 ? -18.396 17.457 16.491 1.00 88.62 89 TRP A O 1
ATOM 716 N N . GLU A 1 90 ? -19.309 17.909 18.479 1.00 85.75 90 GLU A N 1
ATOM 717 C CA . GLU A 1 90 ? -19.395 16.494 18.865 1.00 85.75 90 GLU A CA 1
ATOM 718 C C . GLU A 1 90 ? -20.209 15.667 17.856 1.00 85.75 90 GLU A C 1
ATOM 720 O O . GLU A 1 90 ? -19.845 14.535 17.538 1.00 85.75 90 GLU A O 1
ATOM 725 N N . GLU A 1 91 ? -21.247 16.259 17.265 1.00 87.31 91 GLU A N 1
ATOM 726 C CA . GLU A 1 91 ? -22.064 15.643 16.214 1.00 87.31 91 GLU A CA 1
ATOM 727 C C . GLU A 1 91 ? -21.253 15.356 14.940 1.00 87.31 91 GLU A C 1
ATOM 729 O O . GLU A 1 91 ? -21.333 14.259 14.382 1.00 87.31 91 GLU A O 1
ATOM 734 N N . GLU A 1 92 ? -20.404 16.294 14.515 1.00 88.44 92 GLU A N 1
ATOM 735 C CA . GLU A 1 92 ? -19.524 16.127 13.353 1.00 88.44 92 GLU A CA 1
ATOM 736 C C . GLU A 1 92 ? -18.452 15.066 13.615 1.00 88.44 92 GLU A C 1
ATOM 738 O O . GLU A 1 92 ? -18.185 14.217 12.759 1.00 88.44 92 GLU A O 1
ATOM 743 N N . LYS A 1 93 ? -17.873 15.053 14.823 1.00 87.69 93 LYS A N 1
ATOM 744 C CA . LYS A 1 93 ? -16.909 14.019 15.231 1.00 87.69 93 LYS A CA 1
ATOM 745 C C . LYS A 1 93 ? -17.538 12.629 15.160 1.00 87.69 93 LYS A C 1
ATOM 747 O O . LYS A 1 93 ? -16.921 11.690 14.643 1.00 87.69 93 LYS A O 1
ATOM 752 N N . MET A 1 94 ? -18.780 12.494 15.631 1.00 88.19 94 MET A N 1
ATOM 753 C CA . MET A 1 94 ? -19.523 11.239 15.525 1.00 88.19 94 MET A CA 1
ATOM 754 C C . MET A 1 94 ? -19.807 10.869 14.069 1.00 88.19 94 MET A C 1
ATOM 756 O O . MET A 1 94 ? -19.604 9.711 13.695 1.00 88.19 94 MET A O 1
ATOM 760 N N . LEU A 1 95 ? -20.209 11.827 13.233 1.00 89.81 95 LEU A N 1
ATOM 761 C CA . LEU A 1 95 ? -20.464 11.591 11.813 1.00 89.81 95 LEU A CA 1
ATOM 762 C C . LEU A 1 95 ? -19.220 11.059 11.091 1.00 89.81 95 LEU A C 1
ATOM 7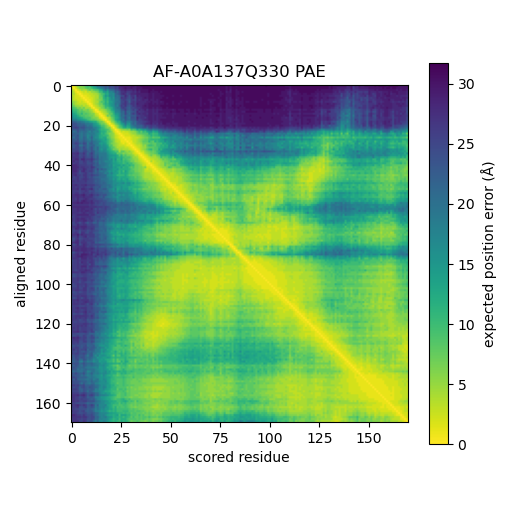64 O O . LEU A 1 95 ? -19.292 10.035 10.407 1.00 89.81 95 LEU A O 1
ATOM 768 N N . ILE A 1 96 ? -18.064 11.689 11.306 1.00 89.38 96 ILE A N 1
ATOM 769 C CA . ILE A 1 96 ? -16.780 11.254 10.739 1.00 89.38 96 ILE A CA 1
ATOM 770 C C . ILE A 1 96 ? -16.453 9.826 11.189 1.00 89.38 96 ILE A C 1
ATOM 772 O O . ILE A 1 96 ? -16.128 8.972 10.360 1.00 89.38 96 ILE A O 1
ATOM 776 N N . ALA A 1 97 ? -16.589 9.531 12.486 1.00 89.12 97 ALA A N 1
ATOM 777 C CA . ALA A 1 97 ? -16.339 8.190 13.011 1.00 89.12 97 ALA A CA 1
ATOM 778 C C . ALA A 1 97 ? -17.246 7.132 12.353 1.00 89.12 97 ALA A C 1
ATOM 780 O O . ALA A 1 97 ? -16.798 6.017 12.073 1.00 89.12 97 ALA A O 1
ATOM 781 N N . GLN A 1 98 ? -18.501 7.476 12.055 1.00 89.19 98 GLN A N 1
ATOM 782 C CA . GLN A 1 98 ? -19.416 6.585 11.344 1.00 89.19 98 GLN A CA 1
ATOM 783 C C . GLN A 1 98 ? -19.044 6.386 9.876 1.00 89.19 98 GLN A C 1
ATOM 785 O O . GLN A 1 98 ? -19.086 5.252 9.398 1.00 89.19 98 GLN A O 1
ATOM 790 N N . VAL A 1 99 ? -18.669 7.449 9.163 1.00 89.94 99 VAL A N 1
ATOM 791 C CA . VAL A 1 99 ? -18.215 7.352 7.767 1.00 89.94 99 VAL A CA 1
ATOM 792 C C . VAL A 1 99 ? -16.987 6.446 7.672 1.00 89.94 99 VAL A C 1
ATOM 794 O O . VAL A 1 99 ? -16.953 5.543 6.834 1.00 89.94 99 VAL A O 1
ATOM 797 N N . LEU A 1 100 ? -16.022 6.608 8.580 1.00 90.38 100 LEU A N 1
ATOM 798 C CA . LEU A 1 100 ? -14.846 5.739 8.663 1.00 90.38 100 LEU A CA 1
ATOM 799 C C . LEU A 1 100 ? -15.220 4.289 8.990 1.00 90.38 100 LEU A C 1
ATOM 801 O O . LEU A 1 100 ? -14.637 3.359 8.438 1.00 90.38 100 LEU A O 1
ATOM 805 N N . LEU A 1 101 ? -16.211 4.072 9.860 1.00 89.94 101 LEU A N 1
ATOM 806 C CA . LEU A 1 101 ? -16.676 2.730 10.204 1.00 89.94 101 LEU A CA 1
ATOM 807 C C . LEU A 1 101 ? -17.363 2.031 9.021 1.00 89.94 101 LEU A C 1
ATOM 809 O O . LEU A 1 101 ? -17.155 0.830 8.823 1.00 89.94 101 LEU A O 1
ATOM 813 N N . LYS A 1 102 ? -18.159 2.759 8.227 1.00 89.00 102 LYS A N 1
ATOM 814 C CA . LYS A 1 102 ? -18.779 2.217 7.006 1.00 89.00 102 LYS A CA 1
ATOM 815 C C . LYS A 1 102 ? -17.724 1.882 5.952 1.00 89.00 102 LYS A C 1
ATOM 817 O O . LYS A 1 102 ? -17.789 0.816 5.352 1.00 89.00 102 LYS A O 1
ATOM 822 N N . ASN A 1 103 ? -16.699 2.723 5.826 1.00 89.12 103 ASN A N 1
ATOM 823 C CA . ASN A 1 103 ? -15.585 2.544 4.892 1.00 89.12 103 ASN A CA 1
ATOM 824 C C . ASN A 1 103 ? -14.374 1.820 5.510 1.00 89.12 103 ASN A C 1
ATOM 826 O O . ASN A 1 103 ? -13.254 1.925 5.013 1.00 89.12 103 ASN A O 1
ATOM 830 N N . LYS A 1 104 ? -14.576 1.042 6.584 1.00 89.25 104 LYS A N 1
ATOM 831 C CA . LYS A 1 104 ? -13.494 0.399 7.358 1.00 89.25 104 LYS A CA 1
ATOM 832 C C . LYS A 1 104 ? -12.569 -0.506 6.539 1.00 89.25 104 LYS A C 1
ATOM 834 O O . LYS A 1 104 ? -11.472 -0.797 6.999 1.00 89.25 104 LYS A O 1
ATOM 839 N N . MET A 1 105 ? -13.018 -0.995 5.381 1.00 87.88 105 MET A N 1
ATOM 840 C CA . MET A 1 105 ? -12.218 -1.856 4.503 1.00 87.88 105 MET A CA 1
ATOM 841 C C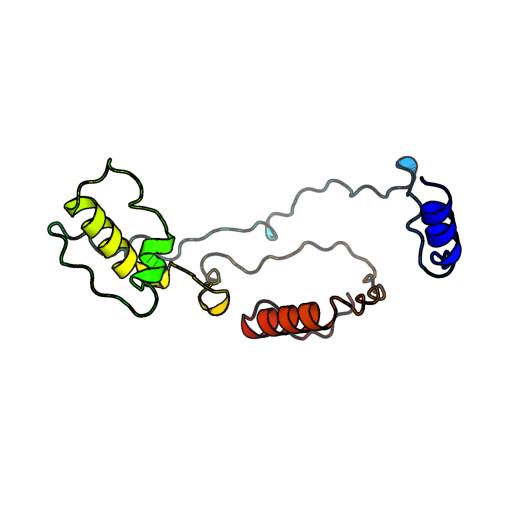 . MET A 1 105 ? -11.200 -1.077 3.671 1.00 87.88 105 MET A C 1
ATOM 843 O O . MET A 1 105 ? -10.180 -1.651 3.308 1.00 87.88 105 MET A O 1
ATOM 847 N N . GLY A 1 106 ? -11.425 0.221 3.453 1.00 86.75 106 GLY A N 1
ATOM 848 C CA . GLY A 1 106 ? -10.450 1.112 2.820 1.00 86.75 106 GLY A CA 1
ATOM 849 C C . GLY A 1 106 ? -9.336 1.579 3.761 1.00 86.75 106 GLY A C 1
ATOM 850 O O . GLY A 1 106 ? -8.381 2.205 3.316 1.00 86.75 106 GLY A O 1
ATOM 851 N N . LEU A 1 107 ? -9.436 1.286 5.062 1.00 88.88 107 LEU A N 1
ATOM 852 C CA . LEU A 1 107 ? -8.395 1.589 6.040 1.00 88.88 107 LEU A CA 1
ATOM 853 C C . LEU A 1 107 ? -7.493 0.365 6.232 1.00 88.88 107 LEU A C 1
ATOM 855 O O . LEU A 1 107 ? -7.988 -0.745 6.457 1.00 88.88 107 LEU A O 1
ATOM 859 N N . ALA A 1 108 ? -6.182 0.599 6.187 1.00 90.12 108 ALA A N 1
ATOM 860 C CA . ALA A 1 108 ? -5.151 -0.395 6.459 1.00 90.12 108 ALA A CA 1
ATOM 861 C C . ALA A 1 108 ? -4.302 0.053 7.654 1.00 90.12 108 ALA A C 1
ATOM 863 O O . ALA A 1 108 ? -3.711 1.134 7.634 1.00 90.12 108 ALA A O 1
ATOM 864 N N . TRP A 1 109 ? -4.258 -0.775 8.695 1.00 88.00 109 TRP A N 1
ATOM 865 C CA . TRP A 1 109 ? -3.483 -0.522 9.915 1.00 88.00 109 TRP A CA 1
ATOM 866 C C . TRP A 1 109 ? -2.179 -1.316 9.964 1.00 88.00 109 TRP A C 1
ATOM 868 O O . TRP A 1 109 ? -1.231 -0.917 10.638 1.00 88.00 109 TRP A O 1
ATOM 878 N N . ASP A 1 110 ? -2.132 -2.425 9.234 1.00 86.94 110 ASP A N 1
ATOM 879 C CA . ASP A 1 110 ? -0.950 -3.244 9.023 1.00 86.94 110 ASP A CA 1
ATOM 880 C C . ASP A 1 110 ? -0.791 -3.581 7.531 1.00 86.94 110 ASP A C 1
ATOM 882 O O . ASP A 1 110 ? -1.617 -3.221 6.687 1.00 86.94 110 ASP A O 1
ATOM 886 N N . LYS A 1 111 ? 0.311 -4.257 7.189 1.00 82.81 111 LYS A N 1
ATOM 887 C CA . LYS A 1 111 ? 0.578 -4.676 5.806 1.00 82.81 111 LYS A CA 1
ATOM 888 C C . LYS A 1 111 ? -0.397 -5.752 5.318 1.00 82.81 111 LYS A C 1
ATOM 8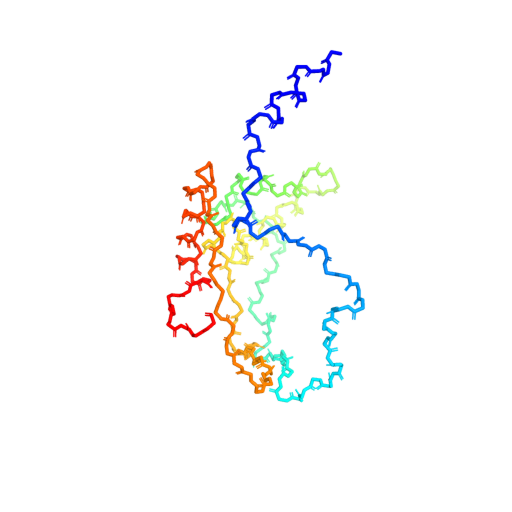90 O O . LYS A 1 111 ? -0.590 -5.846 4.115 1.00 82.81 111 LYS A O 1
ATOM 895 N N . THR A 1 112 ? -1.006 -6.525 6.220 1.00 83.00 112 THR A N 1
ATOM 896 C CA . THR A 1 112 ? -1.945 -7.606 5.873 1.00 83.00 112 THR A CA 1
ATOM 897 C C . THR A 1 112 ? -3.320 -7.067 5.476 1.00 83.00 112 THR A C 1
ATOM 899 O O . THR A 1 112 ? -4.028 -7.668 4.676 1.00 83.00 112 THR A O 1
ATOM 902 N N . GLU A 1 113 ? -3.691 -5.896 5.995 1.00 86.69 113 GLU A N 1
ATOM 903 C CA . GLU A 1 113 ? -4.921 -5.186 5.653 1.00 86.69 113 GLU A CA 1
ATOM 904 C C . GLU A 1 113 ? -4.782 -4.314 4.390 1.00 86.69 113 GLU A C 1
ATOM 906 O O . GLU A 1 113 ? -5.787 -3.769 3.920 1.00 86.69 113 GLU A O 1
ATOM 911 N N . LYS A 1 114 ? -3.564 -4.168 3.846 1.00 86.19 114 LYS A N 1
ATOM 912 C CA . LYS A 1 114 ? -3.290 -3.407 2.621 1.00 86.19 114 LYS A CA 1
ATOM 913 C C . LYS A 1 114 ? -3.963 -4.088 1.423 1.00 86.19 114 LYS A C 1
ATOM 915 O O . LYS A 1 114 ? -3.747 -5.267 1.174 1.00 86.19 114 LYS A O 1
ATOM 920 N N . GLY A 1 115 ? -4.740 -3.326 0.655 1.00 86.19 115 GLY A N 1
ATOM 921 C CA . GLY A 1 115 ? -5.316 -3.798 -0.605 1.00 86.19 115 GLY A CA 1
ATOM 922 C C . GLY A 1 115 ? -4.321 -3.792 -1.772 1.00 86.19 115 GLY A C 1
ATOM 923 O O . GLY A 1 115 ? -3.297 -3.102 -1.740 1.00 86.19 115 GLY A O 1
ATOM 924 N N . CYS A 1 116 ? -4.672 -4.524 -2.826 1.00 85.50 116 CYS A N 1
ATOM 925 C CA . CYS A 1 116 ? -4.052 -4.442 -4.147 1.00 85.50 116 CYS A CA 1
ATOM 926 C C . CYS A 1 116 ? -5.043 -3.816 -5.131 1.00 85.50 116 CYS A C 1
ATOM 928 O O . CYS A 1 116 ? -6.256 -3.893 -4.928 1.00 85.50 116 CYS A O 1
ATOM 930 N N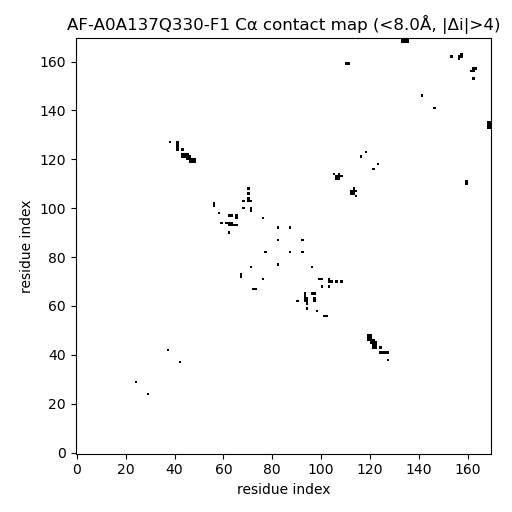 . PHE A 1 117 ? -4.523 -3.182 -6.181 1.00 86.94 117 PHE A N 1
ATOM 931 C CA . PHE A 1 117 ? -5.369 -2.753 -7.287 1.00 86.94 117 PHE A CA 1
ATOM 932 C C . PHE A 1 117 ? -5.948 -3.979 -7.991 1.00 86.94 117 PHE A C 1
ATOM 934 O O . PHE A 1 117 ? -5.275 -5.001 -8.108 1.00 86.94 117 PHE A O 1
ATOM 941 N N . GLN A 1 118 ? -7.202 -3.871 -8.421 1.00 87.25 118 GLN A N 1
ATOM 942 C CA . GLN A 1 118 ? -7.834 -4.894 -9.243 1.00 87.25 118 GLN A CA 1
ATOM 943 C C . GLN A 1 118 ? -7.262 -4.834 -10.661 1.00 87.25 118 GLN A C 1
ATOM 945 O O . GLN A 1 118 ? -7.044 -3.743 -11.192 1.00 87.25 118 GLN A O 1
ATOM 950 N N . GLU A 1 119 ? -7.047 -6.001 -11.266 1.00 88.69 119 GLU A N 1
ATOM 951 C CA . GLU A 1 119 ? -6.505 -6.113 -12.627 1.00 88.69 119 GLU A CA 1
ATOM 952 C C . GLU A 1 119 ? -7.448 -5.503 -13.675 1.00 88.69 119 GLU A C 1
ATOM 954 O O . GLU A 1 119 ? -6.982 -4.925 -14.650 1.00 88.69 119 GLU A O 1
ATOM 959 N N . ASP A 1 120 ? -8.762 -5.517 -13.423 1.00 90.44 120 ASP A N 1
ATOM 960 C CA . ASP A 1 120 ? -9.766 -4.912 -14.312 1.00 90.44 120 ASP A CA 1
ATOM 961 C C . ASP A 1 120 ? -9.667 -3.375 -14.378 1.00 90.44 120 ASP A C 1
ATOM 963 O O . ASP A 1 120 ? -10.139 -2.755 -15.329 1.00 90.44 120 ASP A O 1
ATOM 967 N N . TYR A 1 121 ? -9.059 -2.746 -13.363 1.00 90.69 121 TYR A N 1
ATOM 968 C CA . TYR A 1 121 ? -8.792 -1.303 -13.350 1.00 90.69 121 TYR A CA 1
ATOM 969 C C . TYR A 1 121 ? -7.435 -0.973 -13.967 1.00 90.69 121 TYR A C 1
ATOM 971 O O . TYR A 1 121 ? -7.285 0.041 -14.653 1.00 90.69 121 TYR A O 1
ATOM 979 N N . PHE A 1 122 ? -6.438 -1.811 -13.676 1.00 90.06 122 PHE A N 1
ATOM 980 C CA . PHE A 1 122 ? -5.065 -1.648 -14.125 1.00 90.06 122 PHE A CA 1
ATOM 981 C C . PHE A 1 122 ? -4.536 -2.983 -14.626 1.00 90.06 122 PHE A C 1
ATOM 983 O O . PHE A 1 122 ? -4.183 -3.858 -13.833 1.00 90.06 122 PHE A O 1
ATOM 990 N N . GLU A 1 123 ? -4.408 -3.101 -15.943 1.00 88.25 123 GLU A N 1
ATOM 991 C CA . GLU A 1 123 ? -3.750 -4.257 -16.537 1.00 88.25 123 GLU A CA 1
ATOM 992 C C . GLU A 1 123 ? -2.297 -4.379 -16.030 1.00 88.25 123 GLU A C 1
ATOM 994 O O . GLU A 1 123 ? -1.633 -3.360 -15.779 1.00 88.25 123 GLU A O 1
ATOM 999 N N . PRO A 1 124 ? -1.758 -5.608 -15.911 1.00 87.94 124 PRO A N 1
ATOM 1000 C CA . PRO A 1 124 ? -0.371 -5.822 -15.527 1.00 87.94 124 PRO A CA 1
ATOM 1001 C C . PRO A 1 124 ? 0.608 -5.013 -16.385 1.00 87.94 124 PRO A C 1
ATOM 1003 O O . PRO A 1 124 ? 0.577 -5.047 -17.619 1.00 87.94 124 PRO A O 1
ATOM 1006 N N . VAL A 1 125 ? 1.518 -4.298 -15.717 1.00 88.50 125 VAL A N 1
ATOM 1007 C CA . VAL A 1 125 ? 2.490 -3.426 -16.384 1.00 88.50 125 VAL A CA 1
ATOM 1008 C C . VAL A 1 125 ? 3.431 -4.256 -17.250 1.00 88.50 125 VAL A C 1
ATOM 1010 O O . VAL A 1 125 ? 4.161 -5.119 -16.761 1.00 88.50 125 VAL A O 1
ATOM 1013 N N . LYS A 1 126 ? 3.476 -3.934 -18.541 1.00 89.44 126 LYS A N 1
ATOM 1014 C CA . LYS A 1 126 ? 4.472 -4.467 -19.470 1.00 89.44 126 LYS A CA 1
ATOM 1015 C C . LYS A 1 126 ? 5.699 -3.562 -19.418 1.00 89.44 126 LYS A C 1
ATOM 1017 O O . LYS A 1 126 ? 5.591 -2.353 -19.602 1.00 89.44 126 LYS A O 1
ATOM 1022 N N . ILE A 1 127 ? 6.873 -4.135 -19.175 1.00 88.88 127 ILE A N 1
ATOM 1023 C CA . ILE A 1 127 ? 8.137 -3.392 -19.223 1.00 88.88 127 ILE A CA 1
ATOM 1024 C C . ILE A 1 127 ? 8.704 -3.552 -20.639 1.00 88.88 127 ILE A C 1
ATOM 1026 O O . ILE A 1 127 ? 8.960 -4.687 -21.041 1.00 88.88 127 ILE A O 1
ATOM 1030 N N . PRO A 1 128 ? 8.893 -2.471 -21.421 1.00 88.69 128 PRO A N 1
ATOM 1031 C CA . PRO A 1 128 ? 9.535 -2.576 -22.724 1.00 88.69 128 PRO A CA 1
ATOM 1032 C C . PRO A 1 128 ? 11.013 -2.913 -22.527 1.00 88.69 128 PRO A C 1
ATOM 1034 O O . PRO A 1 128 ? 11.752 -2.184 -21.864 1.00 88.69 128 PRO A O 1
ATOM 1037 N N . VAL A 1 129 ? 11.439 -4.035 -23.102 1.00 84.38 129 VAL A N 1
ATOM 1038 C CA . VAL A 1 129 ? 12.810 -4.532 -22.993 1.00 84.38 129 VAL A CA 1
ATOM 1039 C C . VAL A 1 129 ? 13.491 -4.439 -24.356 1.00 84.38 129 VAL A C 1
ATOM 1041 O O . VAL A 1 129 ? 12.933 -4.859 -25.365 1.00 84.38 129 VAL A O 1
ATOM 1044 N N . VAL A 1 130 ? 14.705 -3.888 -24.385 1.00 84.56 130 VAL A N 1
ATOM 1045 C CA . VAL A 1 130 ? 15.605 -3.965 -25.547 1.00 84.56 130 VAL A CA 1
ATOM 1046 C C . VAL A 1 130 ? 16.364 -5.283 -25.473 1.00 84.56 130 VAL A C 1
ATOM 1048 O O . VAL A 1 130 ? 16.678 -5.740 -24.377 1.00 84.56 130 VAL A O 1
ATOM 1051 N N . GLU A 1 131 ? 16.672 -5.893 -26.611 1.00 88.12 131 GLU A N 1
ATOM 1052 C CA . GLU A 1 131 ? 17.456 -7.126 -26.664 1.00 88.12 131 GLU A CA 1
ATOM 1053 C C . GLU A 1 131 ? 18.782 -6.963 -25.896 1.00 88.12 131 GLU A C 1
ATOM 1055 O O . GLU A 1 131 ? 19.583 -6.069 -26.176 1.00 88.12 131 GLU A O 1
ATOM 1060 N N . HIS A 1 132 ? 18.979 -7.777 -24.858 1.00 86.50 132 HIS A N 1
ATOM 1061 C CA . HIS A 1 132 ? 20.156 -7.707 -24.003 1.00 86.50 132 HIS A CA 1
ATOM 1062 C C . HIS A 1 132 ? 20.416 -9.038 -23.304 1.00 86.50 132 HIS A C 1
ATOM 1064 O O . HIS A 1 132 ? 19.555 -9.910 -23.221 1.00 86.50 132 HIS A O 1
ATOM 1070 N N . ILE A 1 133 ? 21.626 -9.169 -22.770 1.00 89.81 133 ILE A N 1
ATOM 1071 C CA . ILE A 1 133 ? 22.015 -10.306 -21.942 1.00 89.81 133 ILE A CA 1
ATOM 1072 C C . ILE A 1 133 ? 21.569 -10.008 -20.502 1.00 89.81 133 ILE A C 1
ATOM 1074 O O . ILE A 1 133 ? 21.937 -8.945 -19.987 1.00 89.81 133 ILE A O 1
ATOM 1078 N N . PRO A 1 134 ? 20.808 -10.902 -19.840 1.00 91.25 134 PRO A N 1
ATOM 1079 C CA . PRO A 1 134 ? 20.408 -10.715 -18.453 1.00 91.25 134 PRO A CA 1
ATOM 1080 C C . PRO A 1 134 ? 21.607 -10.436 -17.548 1.00 91.25 134 PRO A C 1
ATOM 1082 O O . PRO A 1 134 ? 22.635 -11.115 -17.609 1.00 91.25 134 PRO A O 1
ATOM 1085 N N . TRP A 1 135 ? 21.483 -9.412 -16.707 1.00 86.06 135 TRP A N 1
ATOM 1086 C CA . TRP A 1 135 ? 22.543 -9.048 -15.777 1.00 86.06 135 TRP A CA 1
ATOM 1087 C C . TRP A 1 135 ? 22.383 -9.838 -14.477 1.00 86.06 135 TRP A C 1
ATOM 1089 O O . TRP A 1 135 ? 21.635 -9.429 -13.594 1.00 86.06 135 TRP A O 1
ATOM 1099 N N . ALA A 1 136 ? 23.156 -10.911 -14.308 1.00 87.19 136 ALA A N 1
ATOM 1100 C CA . ALA A 1 136 ? 23.233 -11.644 -13.046 1.00 87.19 136 ALA A CA 1
ATOM 1101 C C . ALA A 1 136 ? 24.374 -11.092 -12.171 1.00 87.19 136 ALA A C 1
ATOM 1103 O O . ALA A 1 136 ? 25.557 -11.330 -12.432 1.00 87.19 136 ALA A O 1
ATOM 1104 N N . LYS A 1 137 ? 24.039 -10.337 -11.115 1.00 85.44 137 LYS A N 1
ATOM 1105 C CA . LYS A 1 137 ? 25.024 -9.840 -10.136 1.00 85.44 137 LYS A CA 1
ATOM 1106 C C . LYS A 1 137 ? 24.897 -10.587 -8.817 1.00 85.44 137 LYS A C 1
ATOM 1108 O O . LYS A 1 137 ? 23.809 -10.697 -8.264 1.00 85.44 137 LYS A O 1
ATOM 1113 N N . LYS A 1 138 ? 26.030 -11.000 -8.245 1.00 84.12 138 LYS A N 1
ATOM 1114 C CA . LYS A 1 138 ? 26.063 -11.532 -6.879 1.00 84.12 138 LYS A CA 1
ATOM 1115 C C . LYS A 1 138 ? 25.585 -10.467 -5.882 1.00 84.12 138 LYS A C 1
ATOM 1117 O O . LYS A 1 138 ? 26.093 -9.342 -5.880 1.00 84.12 138 LYS A O 1
ATOM 1122 N N . LEU A 1 139 ? 24.624 -10.838 -5.035 1.00 85.00 139 LEU A N 1
ATOM 1123 C CA . LEU A 1 139 ? 24.119 -9.992 -3.953 1.00 85.00 139 LEU A CA 1
ATOM 1124 C C . LEU A 1 139 ? 25.237 -9.674 -2.952 1.00 85.00 139 LEU A C 1
ATOM 1126 O O . LEU A 1 139 ? 26.084 -10.519 -2.651 1.00 85.00 139 LEU A O 1
ATOM 1130 N N . LEU A 1 140 ? 25.228 -8.448 -2.425 1.00 86.31 140 LEU A N 1
ATOM 1131 C CA . LEU A 1 140 ? 26.124 -8.072 -1.336 1.00 86.31 140 LEU A CA 1
ATOM 1132 C C . LEU A 1 140 ? 25.737 -8.833 -0.057 1.00 86.31 140 LEU A C 1
ATOM 1134 O O . LEU A 1 140 ? 24.543 -9.037 0.179 1.00 86.31 140 LEU A O 1
ATOM 1138 N N . PRO A 1 141 ? 26.710 -9.232 0.783 1.00 88.25 141 PRO A N 1
ATOM 1139 C CA . PRO A 1 141 ? 26.409 -9.893 2.046 1.00 88.25 141 PRO A CA 1
ATOM 1140 C C . PRO A 1 141 ? 25.592 -8.967 2.947 1.00 88.25 141 PRO A C 1
ATOM 1142 O O . PRO A 1 141 ? 25.928 -7.791 3.103 1.00 88.25 141 PRO A O 1
ATOM 1145 N N . VAL A 1 142 ? 24.541 -9.498 3.569 1.00 90.19 142 VAL A N 1
ATOM 1146 C CA . VAL A 1 142 ? 23.775 -8.751 4.570 1.00 90.19 142 VAL A CA 1
ATOM 1147 C C . VAL A 1 142 ? 24.605 -8.671 5.858 1.00 90.19 142 VAL A C 1
ATOM 1149 O O . VAL A 1 142 ? 25.051 -9.710 6.347 1.00 90.19 142 VAL A O 1
ATOM 1152 N N . PRO A 1 143 ? 24.828 -7.473 6.430 1.00 92.75 143 PRO A N 1
ATOM 1153 C CA . PRO A 1 143 ? 25.559 -7.332 7.683 1.00 92.75 143 PRO A CA 1
ATOM 1154 C C . PRO A 1 143 ? 24.907 -8.128 8.829 1.00 92.75 143 PRO A C 1
ATOM 1156 O O . PRO A 1 143 ? 23.681 -8.068 8.975 1.00 92.75 143 PRO A O 1
ATOM 1159 N N . PRO A 1 144 ? 25.692 -8.792 9.702 1.00 91.75 144 PRO A N 1
ATOM 1160 C CA . PRO A 1 144 ? 25.149 -9.647 10.762 1.00 91.75 144 PRO A CA 1
ATOM 1161 C C . PRO A 1 144 ? 24.149 -8.940 11.687 1.00 91.75 144 PRO A C 1
ATOM 1163 O O . PRO A 1 144 ? 23.117 -9.506 12.025 1.00 91.75 144 PRO A O 1
ATOM 1166 N N . GLY A 1 145 ? 24.394 -7.671 12.035 1.00 94.75 145 GLY A N 1
ATOM 1167 C CA . GLY A 1 145 ? 23.535 -6.912 12.956 1.00 94.75 145 GLY A CA 1
ATOM 1168 C C . GLY A 1 145 ? 22.126 -6.591 12.435 1.00 94.75 145 GLY A C 1
ATOM 1169 O O . GLY A 1 145 ? 21.269 -6.187 13.219 1.00 94.75 145 GLY A O 1
ATOM 1170 N N . ILE A 1 146 ? 21.868 -6.752 11.132 1.00 95.44 146 ILE A N 1
ATOM 1171 C CA . ILE A 1 146 ? 20.538 -6.536 10.533 1.00 95.44 146 ILE A CA 1
ATOM 1172 C C . ILE A 1 146 ? 19.961 -7.794 9.879 1.00 95.44 146 ILE A C 1
ATOM 1174 O O . ILE A 1 146 ? 18.853 -7.741 9.350 1.00 95.44 146 ILE A O 1
ATOM 1178 N N . HIS A 1 147 ? 20.692 -8.907 9.911 1.00 92.56 147 HIS A N 1
ATOM 1179 C CA . HIS A 1 147 ? 20.357 -10.123 9.180 1.00 92.56 147 HIS A CA 1
ATOM 1180 C C . HIS A 1 147 ? 18.950 -10.640 9.514 1.00 92.56 147 HIS A C 1
ATOM 1182 O O . HIS A 1 147 ? 18.120 -10.805 8.619 1.00 92.56 147 HIS A O 1
ATOM 1188 N N . ASP A 1 148 ? 18.638 -10.780 10.803 1.00 95.62 148 ASP A N 1
ATOM 1189 C CA . ASP A 1 148 ? 17.350 -11.327 11.247 1.00 95.62 148 ASP A CA 1
ATOM 1190 C C . ASP A 1 148 ? 16.175 -10.410 10.885 1.00 95.62 148 ASP A C 1
ATOM 1192 O O . ASP A 1 148 ? 15.127 -10.880 10.444 1.00 95.62 148 ASP A O 1
ATOM 1196 N N . LYS A 1 149 ? 16.382 -9.088 10.957 1.00 95.25 149 LYS A N 1
ATOM 1197 C CA . LYS A 1 149 ? 15.380 -8.087 10.552 1.00 95.25 149 LYS A CA 1
ATOM 1198 C C . LYS A 1 149 ? 15.083 -8.155 9.055 1.00 95.25 149 LYS A C 1
ATOM 1200 O O . LYS A 1 149 ? 13.940 -7.975 8.640 1.00 95.25 149 LYS A O 1
ATOM 1205 N N . VAL A 1 150 ? 16.104 -8.400 8.232 1.00 94.88 150 VAL A N 1
ATOM 1206 C CA . VAL A 1 150 ? 15.936 -8.556 6.780 1.00 94.88 150 VAL A CA 1
ATOM 1207 C C . VAL A 1 150 ? 15.158 -9.833 6.468 1.00 94.88 150 VAL A C 1
ATOM 1209 O O . VAL A 1 150 ? 14.241 -9.787 5.649 1.00 94.88 150 VAL A O 1
ATOM 1212 N N . ILE A 1 151 ? 15.464 -10.943 7.146 1.00 94.81 151 ILE A N 1
ATOM 1213 C CA . ILE A 1 151 ? 14.720 -12.201 6.982 1.00 94.81 151 ILE A CA 1
ATOM 1214 C C . ILE A 1 151 ? 13.250 -12.018 7.359 1.00 94.81 151 ILE A C 1
ATOM 1216 O O . ILE A 1 151 ? 12.373 -12.422 6.594 1.00 94.81 151 ILE A O 1
ATOM 1220 N N . GLU A 1 152 ? 12.970 -11.396 8.504 1.00 95.56 152 GLU A N 1
ATOM 1221 C CA . GLU A 1 152 ? 11.601 -11.111 8.941 1.00 95.56 152 GLU A CA 1
ATOM 1222 C C . GLU A 1 152 ? 10.850 -10.264 7.903 1.00 95.56 152 GLU A C 1
ATOM 1224 O O . GLU A 1 152 ? 9.732 -10.596 7.507 1.00 95.56 152 GLU A O 1
ATOM 1229 N N . LEU A 1 153 ? 11.493 -9.215 7.386 1.00 92.94 153 LEU A N 1
ATOM 1230 C CA . LEU A 1 153 ? 10.908 -8.347 6.368 1.00 92.94 153 LEU A CA 1
ATOM 1231 C C . LEU A 1 153 ? 10.610 -9.090 5.059 1.00 92.94 153 LEU A C 1
ATOM 1233 O O . LEU A 1 153 ? 9.577 -8.826 4.440 1.00 92.94 153 LEU A O 1
ATOM 1237 N N . ILE A 1 154 ? 11.491 -9.994 4.623 1.00 93.81 154 ILE A N 1
ATOM 1238 C CA . ILE A 1 154 ? 11.269 -10.804 3.417 1.00 93.81 154 ILE A CA 1
ATOM 1239 C C . ILE A 1 154 ? 10.079 -11.743 3.627 1.00 93.81 154 ILE A C 1
ATOM 1241 O O . I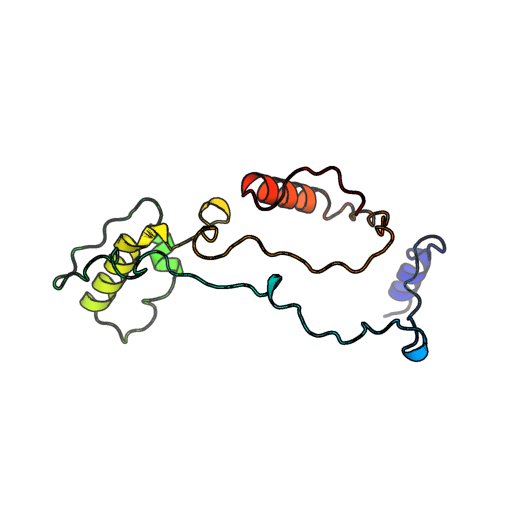LE A 1 154 ? 9.196 -11.774 2.774 1.00 93.81 154 ILE A O 1
ATOM 1245 N N . LYS A 1 155 ? 10.003 -12.438 4.770 1.00 93.25 155 LYS A N 1
ATOM 1246 C CA . LYS A 1 155 ? 8.869 -13.319 5.100 1.00 93.25 155 LYS A CA 1
ATOM 1247 C C . LYS A 1 155 ? 7.542 -12.562 5.088 1.00 93.25 155 LYS A C 1
ATOM 1249 O O . LYS A 1 155 ? 6.623 -12.984 4.397 1.00 93.25 155 LYS A O 1
ATOM 1254 N N . GLN A 1 156 ? 7.485 -11.387 5.720 1.00 91.25 156 GLN A N 1
ATOM 1255 C CA . GLN A 1 156 ? 6.294 -10.528 5.690 1.00 91.25 156 GLN A CA 1
ATOM 1256 C C . GLN A 1 156 ? 5.881 -10.148 4.261 1.00 91.25 156 GLN A C 1
ATOM 1258 O O . GLN A 1 156 ? 4.694 -10.093 3.948 1.00 91.25 156 GLN A O 1
ATOM 1263 N N . LYS A 1 157 ? 6.845 -9.853 3.377 1.00 91.25 157 LYS A N 1
ATOM 1264 C CA . LYS A 1 157 ? 6.548 -9.504 1.979 1.00 91.25 157 LYS A CA 1
ATOM 1265 C C . LYS A 1 157 ? 6.021 -10.690 1.175 1.00 91.25 157 LYS A C 1
ATOM 1267 O O . LYS A 1 157 ? 5.158 -10.475 0.329 1.00 91.25 157 LYS A O 1
ATOM 1272 N N . VAL A 1 158 ? 6.508 -11.898 1.454 1.00 92.00 158 VAL A N 1
ATOM 1273 C CA . VAL A 1 158 ? 5.986 -13.137 0.861 1.00 92.00 158 VAL A CA 1
ATOM 1274 C C . VAL A 1 158 ? 4.572 -13.419 1.372 1.00 92.00 158 VAL A C 1
ATOM 1276 O O . VAL A 1 158 ? 3.677 -13.651 0.572 1.00 92.00 158 VAL A O 1
ATOM 1279 N N . GLU A 1 159 ? 4.327 -13.298 2.679 1.00 89.75 159 GLU A N 1
ATOM 1280 C CA . GLU A 1 159 ? 2.989 -13.464 3.275 1.00 89.75 159 GLU A CA 1
ATOM 1281 C C . GLU A 1 159 ? 1.970 -12.443 2.746 1.00 89.75 159 GLU A C 1
ATOM 1283 O O . GLU A 1 159 ? 0.803 -12.771 2.561 1.00 89.75 159 GLU A O 1
ATOM 1288 N N . THR A 1 160 ? 2.410 -11.211 2.463 1.00 87.81 160 THR A N 1
ATOM 1289 C CA . THR A 1 160 ? 1.557 -10.165 1.865 1.00 87.81 160 THR A CA 1
ATOM 1290 C C . THR A 1 160 ? 1.340 -10.382 0.354 1.00 87.81 160 THR A C 1
ATOM 1292 O O . THR A 1 160 ? 0.609 -9.617 -0.267 1.00 87.81 160 THR A O 1
ATOM 1295 N N . GLY A 1 161 ? 1.994 -11.370 -0.270 1.00 88.06 161 GLY A N 1
ATOM 1296 C CA . GLY A 1 161 ? 1.921 -11.617 -1.717 1.00 88.06 161 GLY A CA 1
ATOM 1297 C C . GLY A 1 161 ? 2.654 -10.578 -2.574 1.00 88.06 161 GLY A C 1
ATOM 1298 O O . GLY A 1 161 ? 2.467 -10.521 -3.780 1.00 88.06 161 GLY A O 1
ATOM 1299 N N . VAL A 1 162 ? 3.490 -9.726 -1.969 1.00 88.81 162 VAL A N 1
ATOM 1300 C CA . VAL A 1 162 ? 4.288 -8.736 -2.716 1.00 88.81 162 VAL A CA 1
ATOM 1301 C C . VAL A 1 162 ? 5.475 -9.408 -3.399 1.00 88.81 162 VAL A C 1
ATOM 1303 O O . VAL A 1 162 ? 5.899 -8.967 -4.463 1.00 88.81 162 VAL A O 1
ATOM 1306 N N . TYR A 1 163 ? 6.050 -10.426 -2.754 1.00 92.81 163 TYR A N 1
ATOM 1307 C CA . TYR A 1 163 ? 7.172 -11.201 -3.274 1.00 92.81 163 TYR A CA 1
ATOM 1308 C C . TYR A 1 163 ? 6.753 -12.641 -3.521 1.00 92.81 163 TYR A C 1
ATOM 1310 O O . TYR A 1 163 ? 6.132 -13.265 -2.664 1.00 92.81 163 TYR A O 1
ATOM 1318 N N . GLU A 1 164 ? 7.206 -13.180 -4.645 1.00 92.94 164 GLU A N 1
ATOM 1319 C CA . GLU A 1 164 ? 6.967 -14.559 -5.046 1.00 92.94 164 GLU A CA 1
ATOM 1320 C C . GLU A 1 164 ? 8.301 -15.249 -5.362 1.00 92.94 164 GLU A C 1
ATOM 1322 O O . GLU A 1 164 ? 9.224 -14.610 -5.886 1.00 92.94 164 GLU A O 1
ATOM 1327 N N . PRO A 1 165 ? 8.451 -16.544 -5.036 1.00 93.56 165 PRO A N 1
ATOM 1328 C CA . PRO A 1 165 ? 9.586 -17.330 -5.499 1.00 93.56 165 PRO A CA 1
ATOM 1329 C C . PRO A 1 165 ? 9.626 -17.368 -7.029 1.00 93.56 165 PRO A C 1
ATOM 1331 O O . PRO A 1 165 ? 8.620 -17.642 -7.676 1.00 93.56 165 PRO A O 1
ATOM 1334 N N . SER A 1 166 ? 10.799 -17.135 -7.613 1.00 92.50 166 SER A N 1
ATOM 1335 C CA . SER A 1 166 ? 10.988 -17.173 -9.064 1.00 92.50 166 SER A CA 1
ATOM 1336 C C . SER A 1 166 ? 12.316 -17.825 -9.441 1.00 92.50 166 SER A C 1
ATOM 1338 O O . SER A 1 166 ? 13.270 -17.840 -8.661 1.00 92.50 166 SER A O 1
ATOM 1340 N N . TYR A 1 167 ? 12.366 -18.362 -10.659 1.00 92.38 167 TYR A N 1
ATOM 1341 C CA . TYR A 1 167 ? 13.581 -18.853 -11.306 1.00 92.38 167 TYR A CA 1
ATOM 1342 C C . TYR A 1 167 ? 13.903 -17.924 -12.477 1.00 92.38 167 TYR A C 1
ATOM 1344 O O . TYR A 1 167 ? 13.503 -18.168 -13.612 1.00 92.38 167 TYR A O 1
ATOM 1352 N N . SER A 1 168 ? 14.564 -16.811 -12.166 1.00 86.69 168 SER A N 1
ATOM 1353 C CA . SER A 1 168 ? 14.887 -15.743 -13.114 1.00 86.69 168 SER A CA 1
ATOM 1354 C C . SER A 1 168 ? 16.370 -15.768 -13.496 1.00 86.69 168 SER A C 1
ATOM 1356 O O . SER A 1 168 ? 17.228 -16.135 -12.694 1.00 86.69 168 SER A O 1
ATOM 1358 N N . SER A 1 169 ? 16.674 -15.369 -14.734 1.00 87.19 169 SER A N 1
ATOM 1359 C CA . SER A 1 169 ? 18.042 -15.079 -15.188 1.00 87.19 169 SER A CA 1
ATOM 1360 C C . SER A 1 169 ? 18.545 -13.692 -14.755 1.00 87.19 169 SER A C 1
ATOM 1362 O O . SER A 1 169 ? 19.738 -13.414 -14.883 1.00 87.19 169 SER A O 1
ATOM 1364 N N . TYR A 1 170 ? 17.635 -12.830 -14.291 1.00 84.50 170 TYR A N 1
ATOM 1365 C CA . TYR A 1 170 ? 17.893 -11.555 -13.605 1.00 84.50 170 TYR A CA 1
ATOM 1366 C C . TYR A 1 170 ? 17.893 -11.724 -12.092 1.00 84.50 170 TYR A C 1
ATOM 1368 O O . TYR A 1 170 ? 17.055 -12.529 -11.620 1.00 84.50 170 TYR A O 1
#

pLDDT: mean 82.31, std 12.24, range [47.03, 95.62]

Foldseek 3Di:
DPVVVVVVCVVPDDPDPVPPPVPPQPPVRDDDDDDDDDDPVQDKDFDDPDDPCPPQDDQDPFQDDDDADPQRGPVNLVVVCPPVDPPDDPRRSSSVSVSCVVVVLVDDPDLLSDDDDDCNRTPPGDDDDDDDQQDDDDDDDDDPVCVVVVVVVVVVCVVSVVDDDDDDSD

Solvent-accessible surface area (backbone atoms only — not comparable to full-atom values): 11569 Å² total; per-residue (Å²): 141,57,68,67,63,52,51,51,51,63,71,71,56,72,81,52,86,83,54,76,70,80,69,82,76,52,74,93,75,57,85,72,83,78,92,71,81,82,57,76,94,50,60,87,60,81,46,72,89,58,71,88,66,76,79,61,77,79,81,69,94,68,62,63,84,90,72,71,48,96,77,48,34,68,66,57,55,59,70,66,52,81,76,78,54,86,83,61,51,72,66,55,53,36,38,52,54,49,55,49,58,76,47,33,77,82,53,55,92,51,74,83,49,50,84,77,83,57,57,78,36,41,62,84,85,56,78,90,76,73,97,72,79,68,70,71,71,85,78,78,83,73,56,78,94,51,40,68,63,52,52,52,52,52,52,52,33,39,75,59,66,77,44,77,94,78,94,65,71,93

Mean predicted aligned error: 12.0 Å